Protein AF-G5LUY9-F1 (afdb_monomer_lite)

Radius of gyration: 10.86 Å; chains: 1; bounding box: 28×16×25 Å

pLDDT: mean 84.16, std 6.94, range [59.22, 91.25]

Foldseek 3Di:
DFQPDPVSVVVVVVVVWDADDDPRRRDTDDDVVVVVVVPD

Organism: NCBI:txid913241

Structure (mmCIF, N/CA/C/O backbone):
data_AF-G5LUY9-F1
#
_entry.id   AF-G5LUY9-F1
#
loop_
_atom_site.group_PDB
_atom_site.id
_atom_site.type_symbol
_atom_site.label_atom_id
_atom_site.label_alt_id
_atom_site.label_comp_id
_atom_site.label_asym_id
_atom_site.label_entity_id
_atom_site.label_seq_id
_atom_site.pdbx_PDB_ins_code
_atom_site.Cartn_x
_atom_site.Cartn_y
_atom_site.Cartn_z
_atom_site.occupancy
_atom_site.B_iso_or_equiv
_atom_site.auth_seq_id
_atom_site.auth_comp_id
_atom_site.auth_asym_id
_atom_site.auth_atom_id
_atom_site.pdbx_PDB_model_num
ATOM 1 N N . MET A 1 1 ? 2.787 0.327 1.425 1.00 59.22 1 MET A N 1
ATOM 2 C CA . MET A 1 1 ? 2.901 -0.980 0.733 1.00 59.22 1 MET A CA 1
ATOM 3 C C . MET A 1 1 ? 3.713 -0.772 -0.524 1.00 59.22 1 MET A C 1
ATOM 5 O O . MET A 1 1 ? 3.494 0.241 -1.177 1.00 59.22 1 MET A O 1
ATOM 9 N N . GLU A 1 2 ? 4.620 -1.687 -0.850 1.00 67.94 2 GLU A N 1
ATOM 10 C CA . GLU A 1 2 ? 5.384 -1.630 -2.100 1.00 67.94 2 GLU A CA 1
ATOM 11 C C . GLU A 1 2 ? 4.712 -2.508 -3.167 1.00 67.94 2 GLU A C 1
ATOM 13 O O . GLU A 1 2 ? 4.433 -3.687 -2.939 1.00 67.94 2 GLU A O 1
ATOM 18 N N . ALA A 1 3 ? 4.410 -1.930 -4.328 1.00 73.06 3 ALA A N 1
ATOM 19 C CA . ALA A 1 3 ? 3.924 -2.645 -5.498 1.00 73.06 3 ALA A CA 1
ATOM 20 C C . ALA A 1 3 ? 5.115 -3.134 -6.327 1.00 73.06 3 ALA A C 1
ATOM 22 O O . ALA A 1 3 ? 5.723 -2.381 -7.085 1.00 73.06 3 ALA A O 1
ATOM 23 N N . LEU A 1 4 ? 5.412 -4.429 -6.204 1.00 76.44 4 LEU A N 1
ATOM 24 C CA . LEU A 1 4 ? 6.541 -5.090 -6.874 1.00 76.44 4 LEU A CA 1
ATOM 25 C C . LEU A 1 4 ? 6.383 -5.202 -8.404 1.00 76.44 4 LEU A C 1
ATOM 27 O O . LEU A 1 4 ? 7.303 -5.642 -9.085 1.00 76.44 4 LEU A O 1
ATOM 31 N N . ASN A 1 5 ? 5.207 -4.875 -8.948 1.00 81.38 5 ASN A N 1
ATOM 32 C CA . ASN A 1 5 ? 4.937 -4.829 -10.385 1.00 81.38 5 ASN A CA 1
ATOM 33 C C . ASN A 1 5 ? 3.679 -3.999 -10.697 1.00 81.38 5 ASN A C 1
ATOM 35 O O . ASN A 1 5 ? 2.853 -3.731 -9.820 1.00 81.38 5 ASN A O 1
ATOM 39 N N . GLU A 1 6 ? 3.499 -3.659 -11.974 1.00 82.69 6 GLU A N 1
ATOM 40 C CA . GLU A 1 6 ? 2.365 -2.870 -12.481 1.00 82.69 6 GLU A CA 1
ATOM 41 C C . GLU A 1 6 ? 0.999 -3.508 -12.177 1.00 82.69 6 GLU A C 1
ATOM 43 O O . GLU A 1 6 ? 0.022 -2.809 -11.908 1.00 82.69 6 GLU A O 1
ATOM 48 N N . LYS A 1 7 ? 0.912 -4.849 -12.151 1.00 87.56 7 LYS A N 1
ATOM 49 C CA . LYS A 1 7 ? -0.336 -5.548 -11.798 1.00 87.56 7 LYS A CA 1
ATOM 50 C C . LYS A 1 7 ? -0.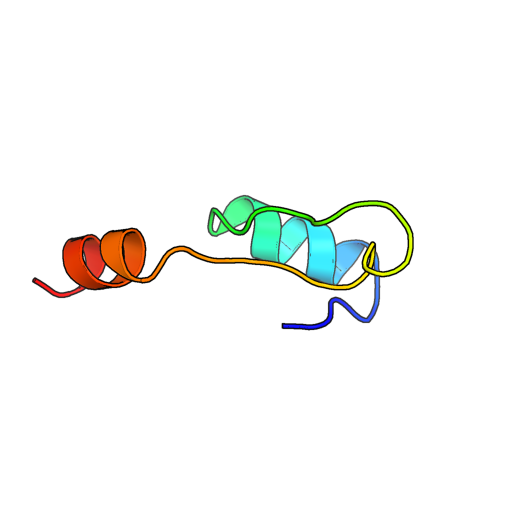706 -5.328 -10.331 1.00 87.56 7 LYS A C 1
ATOM 52 O O . LYS A 1 7 ? -1.876 -5.099 -10.032 1.00 87.56 7 LYS A O 1
ATOM 57 N N . ALA A 1 8 ? 0.273 -5.379 -9.428 1.00 85.88 8 ALA A N 1
ATOM 58 C CA . ALA A 1 8 ? 0.079 -5.082 -8.014 1.00 85.88 8 ALA A CA 1
ATOM 59 C C . ALA A 1 8 ? -0.307 -3.610 -7.816 1.00 85.88 8 ALA A C 1
ATOM 61 O O . ALA A 1 8 ? -1.228 -3.319 -7.057 1.00 85.88 8 ALA A O 1
ATOM 62 N N . GLN A 1 9 ? 0.320 -2.691 -8.552 1.00 84.94 9 GLN A N 1
ATOM 63 C CA . GLN A 1 9 ? -0.013 -1.266 -8.503 1.00 84.94 9 GLN A CA 1
ATOM 64 C C . GLN A 1 9 ? -1.471 -1.020 -8.920 1.00 84.94 9 GLN A C 1
ATOM 66 O O . GLN A 1 9 ? -2.232 -0.417 -8.164 1.00 84.94 9 GLN A O 1
ATOM 71 N N . ALA A 1 10 ? -1.897 -1.582 -10.056 1.00 87.81 10 ALA A N 1
ATOM 72 C CA . ALA A 1 10 ? -3.275 -1.484 -10.538 1.00 87.81 10 ALA A CA 1
ATOM 73 C C . ALA A 1 10 ? -4.294 -2.145 -9.591 1.00 87.81 10 ALA A C 1
ATOM 75 O O . ALA A 1 10 ? -5.427 -1.678 -9.468 1.00 87.81 10 ALA A O 1
ATOM 76 N N . PHE A 1 11 ? -3.917 -3.236 -8.917 1.00 90.19 11 PHE A N 1
ATOM 77 C CA . PHE A 1 11 ? -4.753 -3.874 -7.899 1.00 90.19 11 PHE A CA 1
ATOM 78 C C . PHE A 1 11 ? -4.988 -2.946 -6.701 1.00 90.19 11 PHE A C 1
ATOM 80 O O . PHE A 1 11 ? -6.136 -2.691 -6.343 1.00 90.19 11 PHE A O 1
ATOM 87 N N . TYR A 1 12 ? -3.927 -2.387 -6.118 1.00 89.12 12 TYR A N 1
ATOM 88 C CA . TYR A 1 12 ? -4.052 -1.500 -4.961 1.00 89.12 12 TYR A CA 1
ATOM 89 C C . TYR A 1 12 ? -4.742 -0.175 -5.303 1.00 89.12 12 TYR A C 1
ATOM 91 O O . TYR A 1 12 ? -5.549 0.312 -4.514 1.00 89.12 12 TYR A O 1
ATOM 99 N N . GLN A 1 13 ? -4.518 0.374 -6.498 1.00 87.81 13 GLN A N 1
ATOM 100 C CA . GLN A 1 13 ? -5.249 1.555 -6.972 1.00 87.81 13 GLN A CA 1
ATOM 101 C C . GLN A 1 13 ? -6.764 1.314 -7.030 1.00 87.81 13 GLN A C 1
ATOM 103 O O . GLN A 1 13 ? -7.540 2.169 -6.611 1.00 87.81 13 GLN A O 1
ATOM 108 N N . ARG A 1 14 ? -7.210 0.127 -7.469 1.00 91.25 14 ARG A N 1
ATOM 109 C CA . ARG A 1 14 ? -8.640 -0.245 -7.460 1.00 91.25 14 ARG A CA 1
ATOM 110 C C . ARG A 1 14 ? -9.234 -0.347 -6.056 1.00 91.25 14 ARG A C 1
ATOM 112 O O . ARG A 1 14 ? -10.432 -0.145 -5.902 1.00 91.25 14 ARG A O 1
ATOM 119 N N . LEU A 1 15 ? -8.411 -0.634 -5.048 1.00 88.75 15 LEU A N 1
ATOM 120 C CA . LEU A 1 15 ? -8.808 -0.627 -3.636 1.00 88.75 15 LEU A CA 1
ATOM 121 C C . LEU A 1 15 ? -8.811 0.787 -3.020 1.00 88.75 15 LEU A C 1
ATOM 123 O O . LEU A 1 15 ? -9.129 0.939 -1.844 1.00 88.75 15 LEU A O 1
ATOM 127 N N . GLY A 1 16 ? -8.465 1.820 -3.796 1.00 88.38 16 GLY A N 1
ATOM 128 C CA . GLY A 1 16 ? -8.425 3.215 -3.354 1.00 88.38 16 GLY A CA 1
ATOM 129 C C . GLY A 1 16 ? -7.072 3.666 -2.797 1.00 88.38 16 GLY A C 1
ATOM 130 O O . GLY A 1 16 ? -6.995 4.735 -2.196 1.00 88.38 16 GLY A O 1
ATOM 131 N N . PHE A 1 17 ? -6.006 2.878 -2.974 1.00 91.00 17 PHE A N 1
ATOM 132 C CA . PHE A 1 17 ? -4.654 3.315 -2.624 1.00 91.00 17 PHE A CA 1
ATOM 133 C C . PHE A 1 17 ? -4.150 4.358 -3.620 1.00 91.00 17 PHE A C 1
ATOM 135 O O . PHE A 1 17 ? -4.361 4.260 -4.828 1.00 91.00 17 PHE A O 1
ATOM 142 N N . ILE A 1 18 ? -3.428 5.340 -3.094 1.00 90.62 18 ILE A N 1
ATOM 143 C CA . ILE A 1 18 ? -2.857 6.455 -3.840 1.00 90.62 18 ILE A CA 1
ATOM 144 C C . ILE A 1 18 ? -1.396 6.125 -4.150 1.00 90.62 18 ILE A C 1
ATOM 146 O O . ILE A 1 18 ? -0.627 5.789 -3.247 1.00 90.62 18 ILE A O 1
ATOM 150 N N . SER A 1 19 ? -1.011 6.214 -5.423 1.00 86.56 19 SER A N 1
ATOM 151 C CA . SER A 1 19 ? 0.385 6.063 -5.849 1.00 86.56 19 SER A CA 1
ATOM 152 C C . SER A 1 19 ? 1.194 7.307 -5.515 1.00 86.56 19 SER A C 1
ATOM 154 O O . SER A 1 19 ? 0.763 8.425 -5.794 1.00 86.56 19 SER A O 1
ATOM 156 N N . LEU A 1 20 ? 2.368 7.102 -4.923 1.00 86.38 20 LEU A N 1
ATOM 157 C CA . LEU A 1 20 ? 3.359 8.154 -4.726 1.00 86.38 20 LEU A CA 1
ATOM 158 C C . LEU A 1 20 ? 4.215 8.288 -5.999 1.00 86.38 20 LEU A C 1
ATOM 160 O O . LEU A 1 20 ? 4.277 7.363 -6.802 1.00 86.38 20 LEU A O 1
ATOM 164 N N . SER A 1 21 ? 4.833 9.448 -6.214 1.00 82.19 21 SER A N 1
ATOM 165 C CA . SER A 1 21 ? 5.664 9.753 -7.393 1.00 82.19 21 SER A CA 1
ATOM 166 C C . SER A 1 21 ? 7.111 10.063 -6.99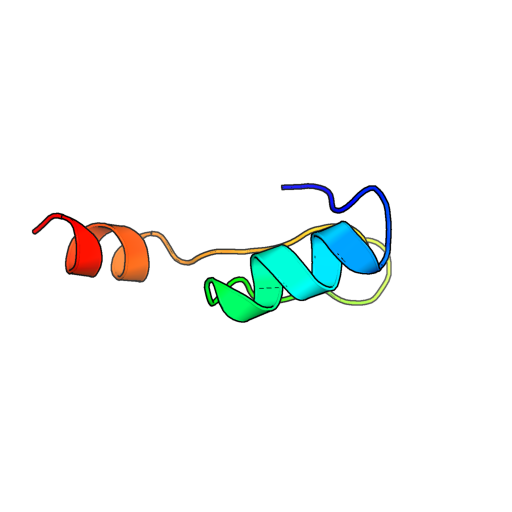6 1.00 82.19 21 SER A C 1
ATOM 168 O O . SER A 1 21 ? 7.366 10.407 -5.839 1.00 82.19 21 SER A O 1
ATOM 170 N N . GLY A 1 22 ? 8.057 10.022 -7.942 1.00 81.12 22 GLY A N 1
ATOM 171 C CA . GLY A 1 22 ? 9.459 10.389 -7.699 1.00 81.12 22 GLY A CA 1
ATOM 172 C C . GLY A 1 22 ? 10.280 9.215 -7.170 1.00 81.12 22 GLY A C 1
ATOM 173 O O . GLY A 1 22 ? 10.252 8.142 -7.734 1.00 81.12 22 GLY A O 1
ATOM 174 N N . GLU A 1 23 ? 11.013 9.353 -6.069 1.00 82.19 23 GLU A N 1
ATOM 175 C CA . GLU A 1 23 ? 11.811 8.222 -5.542 1.00 82.19 23 GLU A CA 1
ATOM 176 C C . GLU A 1 23 ? 10.956 7.075 -4.960 1.00 82.19 23 GLU A C 1
ATOM 178 O O . GLU A 1 23 ? 11.471 6.012 -4.628 1.00 82.19 23 GLU A O 1
ATOM 183 N N . ASN A 1 24 ? 9.639 7.278 -4.843 1.00 80.38 24 ASN A N 1
ATOM 184 C CA . ASN A 1 24 ? 8.707 6.382 -4.160 1.00 80.38 24 ASN A CA 1
ATOM 185 C C . ASN A 1 24 ? 7.629 5.808 -5.097 1.00 80.38 24 ASN A C 1
ATOM 187 O O . ASN A 1 24 ? 6.536 5.495 -4.637 1.00 80.38 24 ASN A O 1
ATOM 191 N N . GLU A 1 25 ? 7.889 5.665 -6.400 1.00 76.00 25 GLU A N 1
ATOM 192 C CA . GLU A 1 25 ? 6.852 5.273 -7.390 1.00 76.00 25 GLU A CA 1
ATOM 193 C C . GLU A 1 25 ? 6.261 3.881 -7.144 1.00 76.00 25 GLU A C 1
ATOM 195 O O . GLU A 1 25 ? 5.124 3.585 -7.520 1.00 76.00 25 GLU A O 1
ATOM 200 N N . HIS A 1 26 ? 7.018 3.030 -6.451 1.00 77.12 26 HIS A N 1
ATOM 201 C CA . HIS A 1 26 ? 6.567 1.714 -6.016 1.00 77.12 26 HIS A CA 1
ATOM 202 C C . HIS A 1 26 ? 5.778 1.750 -4.703 1.00 77.12 26 HIS A C 1
ATOM 204 O O . HIS A 1 26 ? 5.131 0.762 -4.360 1.00 77.12 26 HIS A O 1
ATOM 210 N N . ALA A 1 27 ? 5.793 2.857 -3.962 1.00 81.94 27 ALA A N 1
ATOM 211 C CA . ALA A 1 27 ? 5.081 2.986 -2.703 1.00 81.94 27 ALA A CA 1
ATOM 212 C C . ALA A 1 27 ? 3.644 3.488 -2.909 1.00 81.94 27 ALA A C 1
ATOM 214 O O . ALA A 1 27 ? 3.348 4.398 -3.685 1.00 81.94 27 ALA A O 1
ATOM 215 N N . LEU A 1 28 ? 2.734 2.879 -2.155 1.00 85.12 28 LEU A N 1
ATOM 216 C CA . LEU A 1 28 ? 1.311 3.189 -2.139 1.00 85.12 28 LEU A CA 1
ATOM 217 C C . LEU A 1 28 ? 0.876 3.630 -0.744 1.00 85.12 28 LEU A C 1
ATOM 219 O O . LEU A 1 28 ? 1.273 3.022 0.261 1.00 85.12 28 LEU A O 1
ATOM 223 N N . PHE A 1 29 ? 0.014 4.642 -0.705 1.00 90.31 29 PHE A N 1
ATOM 224 C CA . PHE A 1 29 ? -0.543 5.233 0.506 1.00 90.31 29 PHE A CA 1
ATOM 225 C C . PHE A 1 29 ? -2.050 4.976 0.619 1.00 90.31 29 PHE A C 1
ATOM 227 O O .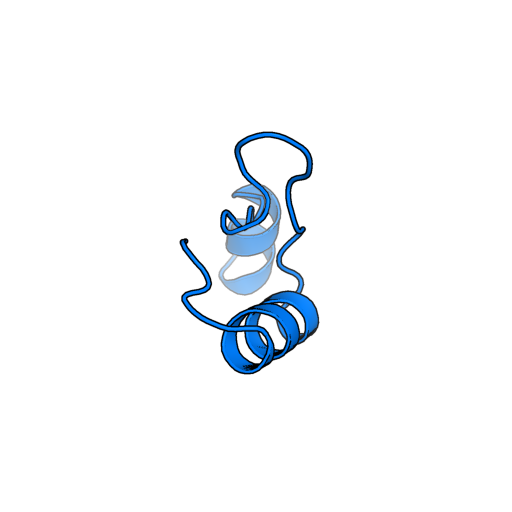 PHE A 1 29 ? -2.776 5.055 -0.370 1.00 90.31 29 PHE A O 1
ATOM 234 N N . TYR A 1 30 ? -2.524 4.709 1.836 1.00 89.62 30 TYR A N 1
ATOM 235 C CA . TYR A 1 30 ? -3.948 4.621 2.153 1.00 89.62 30 TYR A CA 1
ATOM 236 C C . TYR A 1 30 ? -4.223 5.399 3.448 1.00 89.62 30 TYR A C 1
ATOM 238 O O . TYR A 1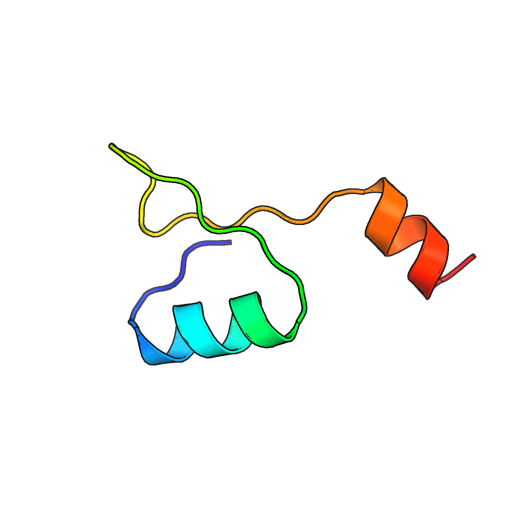 30 ? -3.604 5.083 4.468 1.00 89.62 30 TYR A O 1
ATOM 246 N N . PRO A 1 31 ? -5.093 6.426 3.441 1.00 90.00 31 PRO A N 1
ATOM 247 C CA . PRO A 1 31 ? -5.336 7.240 4.627 1.00 90.00 31 PRO A CA 1
ATOM 248 C C . PRO A 1 31 ? -5.976 6.427 5.758 1.00 90.00 31 PRO A C 1
ATOM 250 O O . PRO A 1 31 ? -6.954 5.713 5.544 1.00 90.00 31 PRO A O 1
ATOM 253 N N . THR A 1 32 ? -5.507 6.603 6.995 1.00 89.38 32 THR A N 1
ATOM 254 C CA . THR A 1 32 ? -6.103 5.960 8.182 1.00 89.38 32 THR A CA 1
ATOM 255 C C . THR A 1 32 ? -7.571 6.328 8.380 1.00 89.38 32 THR A C 1
ATOM 257 O O . THR A 1 32 ? -8.364 5.459 8.718 1.00 89.38 32 THR A O 1
ATOM 260 N N . LYS A 1 33 ? -7.975 7.563 8.056 1.00 89.12 33 LYS A N 1
ATOM 261 C CA . LYS A 1 33 ? -9.394 7.962 8.076 1.00 89.12 33 LYS A CA 1
ATOM 262 C C . LYS A 1 33 ? -10.278 7.142 7.134 1.00 89.12 33 LYS A C 1
ATOM 264 O O . LYS A 1 33 ? -11.444 6.917 7.433 1.00 89.12 33 LYS A O 1
ATOM 269 N N . SER A 1 34 ? -9.739 6.694 6.001 1.00 87.69 34 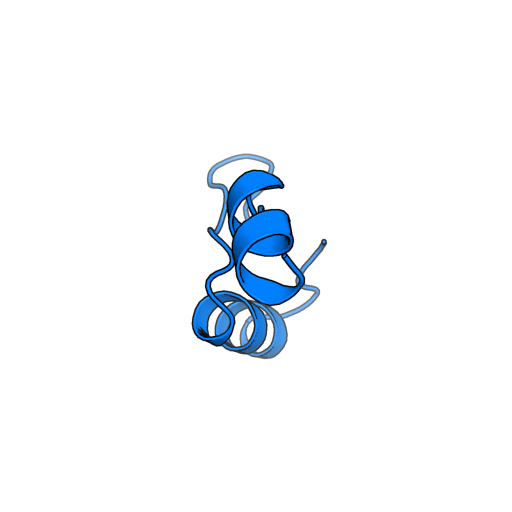SER A N 1
ATOM 270 C CA . SER A 1 34 ? -10.472 5.824 5.076 1.00 87.69 34 SER A CA 1
ATOM 271 C C . SER A 1 34 ? -10.6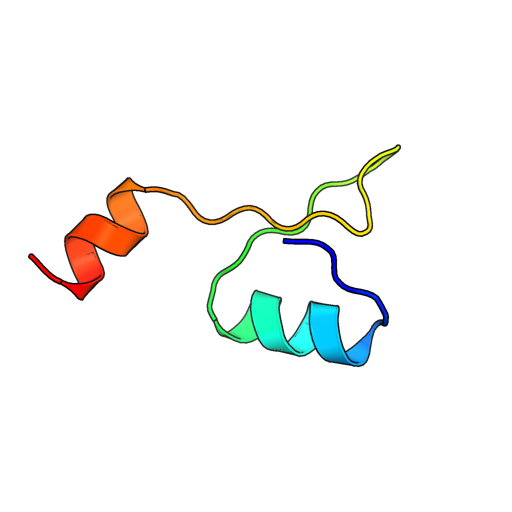30 4.412 5.649 1.00 87.69 34 SER A C 1
ATOM 273 O O . SER A 1 34 ? -11.658 3.784 5.432 1.00 87.69 34 SER A O 1
ATOM 275 N N . ILE A 1 35 ? -9.658 3.937 6.440 1.00 87.56 35 ILE A N 1
ATOM 276 C CA . ILE A 1 35 ? -9.765 2.673 7.188 1.00 87.56 35 ILE A CA 1
ATOM 277 C C . ILE A 1 35 ? -10.831 2.793 8.280 1.00 87.56 35 ILE A C 1
ATOM 279 O O . ILE A 1 35 ? -11.673 1.913 8.414 1.00 87.56 35 ILE A O 1
ATOM 283 N N . GLU A 1 36 ? -10.836 3.896 9.027 1.00 90.38 36 GLU A N 1
ATOM 284 C CA . GLU A 1 36 ? -11.847 4.162 10.058 1.00 90.38 36 GLU A CA 1
ATOM 285 C C . GLU A 1 36 ? -13.270 4.156 9.479 1.00 90.38 36 GLU A C 1
ATOM 287 O O . GLU A 1 36 ? -14.166 3.600 10.093 1.00 90.38 36 GLU A O 1
ATOM 292 N N . GLN A 1 37 ? -13.482 4.690 8.272 1.00 87.38 37 GLN A N 1
ATOM 293 C CA . GLN A 1 37 ? -14.787 4.652 7.592 1.00 87.38 37 GLN A CA 1
ATOM 294 C C . GLN A 1 37 ? -15.215 3.256 7.113 1.00 87.38 37 GLN A C 1
ATOM 296 O O . GLN A 1 37 ? -16.402 3.025 6.905 1.00 87.38 37 GLN A O 1
ATOM 301 N N . LEU A 1 38 ? -14.268 2.340 6.893 1.00 85.56 38 LEU A N 1
ATOM 302 C CA . LEU A 1 38 ? -14.550 0.971 6.448 1.00 85.56 38 LEU A CA 1
ATOM 303 C C . LEU A 1 38 ? -14.979 0.049 7.595 1.00 85.56 38 LEU A C 1
ATOM 305 O O . LEU A 1 38 ? -15.676 -0.934 7.349 1.00 85.56 38 LEU A O 1
ATOM 309 N N . PHE A 1 39 ? -14.535 0.337 8.820 1.00 85.25 39 PHE A N 1
ATOM 310 C CA . PHE A 1 39 ? -14.719 -0.534 9.986 1.00 85.25 39 PHE A CA 1
ATOM 311 C C . PHE A 1 39 ? -15.425 0.141 11.175 1.00 85.25 39 PHE A C 1
ATOM 313 O O . PHE A 1 39 ? -15.617 -0.516 12.200 1.00 85.25 39 PHE A O 1
ATOM 320 N N . GLY A 1 40 ? -15.750 1.431 11.065 1.00 71.00 40 GLY A N 1
ATOM 321 C CA . GLY A 1 40 ? -16.422 2.239 12.089 1.00 71.00 40 GLY A CA 1
ATOM 322 C C . GLY A 1 40 ? -17.928 2.359 11.917 1.00 71.00 40 GLY A C 1
ATOM 323 O O . GLY A 1 40 ? -18.458 1.961 10.856 1.00 71.00 40 GLY A O 1
#

Secondary structure (DSSP, 8-state):
-B-SSHHHHHHHHHTTPEEP-GGGTTBEE--HHHHHHHH-

Sequence (40 aa):
MEALNEKAQAFYQRLGFISLSGENEHALFYPTKSIEQLFG